Protein AF-A0A4S2F3M9-F1 (afdb_monomer)

Structure (mmCIF, N/CA/C/O backbone):
data_AF-A0A4S2F3M9-F1
#
_entry.id   AF-A0A4S2F3M9-F1
#
loop_
_atom_site.group_PDB
_atom_site.id
_atom_site.type_symbol
_atom_site.label_atom_id
_atom_site.label_alt_id
_atom_site.label_comp_id
_atom_site.label_asym_id
_atom_site.label_entity_id
_atom_site.label_seq_id
_atom_site.pdbx_PDB_ins_code
_atom_site.Cartn_x
_atom_site.Cartn_y
_atom_site.Cartn_z
_atom_site.occupancy
_atom_site.B_iso_or_equiv
_atom_site.auth_seq_id
_atom_site.auth_comp_id
_atom_site.auth_asym_id
_atom_site.auth_atom_id
_atom_site.pdbx_PDB_model_num
ATOM 1 N N . MET A 1 1 ? -16.918 -4.737 13.597 1.00 56.16 1 MET A N 1
ATOM 2 C CA . MET A 1 1 ? -15.469 -5.096 13.632 1.00 56.16 1 MET A CA 1
ATOM 3 C C . MET A 1 1 ? -14.669 -3.804 13.561 1.00 56.16 1 MET A C 1
ATOM 5 O O . MET A 1 1 ? -15.107 -2.902 12.857 1.00 56.16 1 MET A O 1
ATOM 9 N N . HIS A 1 2 ? -13.567 -3.660 14.304 1.00 65.25 2 HIS A N 1
ATOM 10 C CA . HIS A 1 2 ? -12.770 -2.429 14.277 1.00 65.25 2 HIS A CA 1
ATOM 11 C C . HIS A 1 2 ? -11.330 -2.742 13.877 1.00 65.25 2 HIS A C 1
ATOM 13 O O . HIS A 1 2 ? -10.516 -3.109 14.716 1.00 65.25 2 HIS A O 1
ATOM 19 N N . THR A 1 3 ? -11.025 -2.623 12.585 1.00 78.94 3 THR A N 1
ATOM 20 C CA . THR A 1 3 ? -9.651 -2.773 12.090 1.00 78.94 3 THR A CA 1
ATOM 21 C C . THR A 1 3 ? -8.896 -1.463 12.291 1.00 78.94 3 THR A C 1
ATOM 23 O O . THR A 1 3 ? -9.365 -0.397 11.879 1.00 78.94 3 THR A O 1
ATOM 26 N N . SER A 1 4 ? -7.723 -1.528 12.915 1.00 87.31 4 SER A N 1
ATOM 27 C CA . SER A 1 4 ? -6.857 -0.361 13.112 1.00 87.31 4 SER A CA 1
ATOM 28 C C . SER A 1 4 ? -6.122 0.037 11.827 1.00 87.31 4 SER A C 1
ATOM 30 O O . SER A 1 4 ? -5.842 -0.808 10.976 1.00 87.31 4 SER A O 1
ATOM 32 N N . ALA A 1 5 ? -5.732 1.312 11.710 1.00 89.62 5 ALA A N 1
ATOM 33 C CA . ALA A 1 5 ? -4.908 1.786 10.592 1.00 89.62 5 ALA A CA 1
ATOM 34 C C . ALA A 1 5 ? -3.619 0.958 10.439 1.00 89.62 5 ALA A C 1
ATOM 36 O O . ALA A 1 5 ? -3.230 0.616 9.330 1.00 89.62 5 ALA A O 1
ATOM 37 N N . HIS A 1 6 ? -2.994 0.572 11.555 1.00 88.94 6 HIS A N 1
ATOM 38 C CA . HIS A 1 6 ? -1.794 -0.260 11.547 1.00 88.94 6 HIS A CA 1
ATOM 39 C C . HIS A 1 6 ? -2.036 -1.644 10.932 1.00 88.94 6 HIS A C 1
ATOM 41 O O . HIS A 1 6 ? -1.250 -2.075 10.096 1.00 88.94 6 HIS A O 1
ATOM 47 N N . GLN A 1 7 ? -3.122 -2.332 11.297 1.00 89.31 7 GLN A N 1
ATOM 48 C CA . GLN A 1 7 ? -3.443 -3.641 10.713 1.00 89.31 7 GLN A CA 1
ATOM 49 C C . GLN A 1 7 ? -3.675 -3.539 9.202 1.00 89.31 7 GLN A C 1
ATOM 51 O O . GLN A 1 7 ? -3.123 -4.329 8.442 1.00 89.31 7 GLN A O 1
ATOM 56 N N . VAL A 1 8 ? -4.428 -2.527 8.757 1.00 92.88 8 VAL A N 1
ATOM 57 C CA . VAL A 1 8 ? -4.671 -2.292 7.324 1.00 92.88 8 VAL A CA 1
ATOM 58 C C . VAL A 1 8 ? -3.369 -1.972 6.587 1.00 92.88 8 VAL A C 1
ATOM 60 O O . VAL A 1 8 ? -3.137 -2.486 5.495 1.00 92.88 8 VAL A O 1
ATOM 63 N N . PHE A 1 9 ? -2.502 -1.157 7.187 1.00 93.62 9 PHE A N 1
ATOM 64 C CA . PHE A 1 9 ? -1.214 -0.791 6.608 1.00 93.62 9 PHE A CA 1
ATOM 65 C C . PHE A 1 9 ? -0.283 -1.998 6.451 1.00 93.62 9 PHE A C 1
ATOM 67 O O . PHE A 1 9 ? 0.312 -2.184 5.392 1.00 93.62 9 PHE A O 1
ATOM 74 N N . VAL A 1 10 ? -0.189 -2.849 7.478 1.00 92.56 10 VAL A N 1
ATOM 75 C CA . VAL A 1 10 ? 0.620 -4.075 7.430 1.00 92.56 10 VAL A CA 1
ATOM 76 C C . VAL A 1 10 ? 0.080 -5.047 6.381 1.00 92.56 10 VAL A C 1
ATOM 78 O O . VAL A 1 10 ? 0.864 -5.553 5.583 1.00 92.56 10 VAL A O 1
ATOM 81 N N . ALA A 1 11 ? -1.238 -5.266 6.326 1.00 94.38 11 ALA A N 1
ATOM 82 C CA . ALA A 1 11 ? -1.851 -6.135 5.320 1.00 94.38 11 ALA A CA 1
ATOM 83 C C . ALA A 1 11 ? -1.599 -5.628 3.887 1.00 94.38 11 ALA A C 1
ATOM 85 O O . ALA A 1 11 ? -1.260 -6.407 2.998 1.00 94.38 11 ALA A O 1
ATOM 86 N N . MET A 1 12 ? -1.696 -4.311 3.669 1.00 96.44 12 MET A N 1
ATOM 87 C CA . MET A 1 12 ? -1.342 -3.677 2.395 1.00 96.44 12 MET A CA 1
ATOM 88 C C . MET A 1 12 ? 0.131 -3.904 2.035 1.00 96.44 12 MET A C 1
ATOM 90 O O . MET A 1 12 ? 0.428 -4.292 0.906 1.00 96.44 12 MET A O 1
ATOM 94 N N . TYR A 1 13 ? 1.046 -3.677 2.982 1.00 95.75 13 TYR A N 1
ATOM 95 C CA . TYR A 1 13 ? 2.475 -3.899 2.769 1.00 95.75 13 TYR A CA 1
ATOM 96 C C . TYR A 1 13 ? 2.762 -5.352 2.375 1.00 95.75 13 TYR A C 1
ATOM 98 O O . TYR A 1 13 ? 3.444 -5.588 1.385 1.00 95.75 13 TYR A O 1
ATOM 106 N N . GLN A 1 14 ? 2.211 -6.321 3.110 1.00 94.56 14 GLN A N 1
ATOM 107 C CA . GLN A 1 14 ? 2.430 -7.747 2.852 1.00 94.56 14 GLN A CA 1
ATOM 108 C C . GLN A 1 14 ? 1.910 -8.176 1.477 1.00 94.56 14 GLN A C 1
ATOM 110 O O . GLN A 1 14 ? 2.568 -8.951 0.787 1.00 94.56 14 GLN A O 1
ATOM 115 N N . ALA A 1 15 ? 0.756 -7.653 1.055 1.00 96.19 15 ALA A N 1
ATOM 116 C CA . ALA A 1 15 ? 0.222 -7.915 -0.276 1.00 96.19 15 ALA A CA 1
ATOM 117 C C . ALA A 1 15 ? 1.143 -7.387 -1.387 1.00 96.19 15 ALA A C 1
ATOM 119 O O . ALA A 1 15 ? 1.377 -8.079 -2.376 1.00 96.19 15 ALA A O 1
ATOM 120 N N . LEU A 1 16 ? 1.691 -6.181 -1.220 1.00 96.75 16 LEU A N 1
ATOM 121 C CA . LEU A 1 16 ? 2.627 -5.593 -2.179 1.00 96.75 16 LEU A CA 1
ATOM 122 C C . LEU A 1 16 ? 3.987 -6.298 -2.181 1.00 96.75 16 LEU A C 1
ATOM 124 O O . LEU A 1 16 ? 4.549 -6.521 -3.248 1.00 96.75 16 LEU A O 1
ATOM 128 N N . ASP A 1 17 ? 4.491 -6.703 -1.018 1.00 95.25 17 ASP A N 1
ATOM 129 C CA . ASP A 1 17 ? 5.723 -7.489 -0.896 1.00 95.25 17 ASP A CA 1
ATOM 130 C C . ASP A 1 17 ? 5.588 -8.842 -1.622 1.00 95.25 17 ASP A C 1
ATOM 132 O O . ASP A 1 17 ? 6.435 -9.212 -2.436 1.00 95.25 17 ASP A O 1
ATOM 136 N N . ALA A 1 18 ? 4.448 -9.522 -1.452 1.00 94.94 18 ALA A N 1
ATOM 137 C CA . ALA A 1 18 ? 4.129 -10.741 -2.194 1.00 94.94 18 ALA A CA 1
ATOM 138 C C . ALA A 1 18 ? 3.980 -10.497 -3.709 1.00 94.94 18 ALA A C 1
ATOM 140 O O . ALA A 1 18 ? 4.426 -11.315 -4.516 1.00 94.94 18 ALA A O 1
ATOM 141 N N . ALA A 1 19 ? 3.388 -9.369 -4.118 1.00 95.56 19 ALA A N 1
ATOM 142 C CA . ALA A 1 19 ? 3.280 -9.001 -5.531 1.00 95.56 19 ALA A CA 1
ATOM 143 C C . ALA A 1 19 ? 4.666 -8.768 -6.152 1.00 95.56 19 ALA A C 1
ATOM 145 O O . ALA A 1 19 ? 4.956 -9.260 -7.246 1.00 95.56 19 ALA A O 1
ATOM 146 N N . TYR A 1 20 ? 5.556 -8.084 -5.426 1.00 94.00 20 TYR A N 1
ATOM 147 C CA . TYR A 1 20 ? 6.936 -7.861 -5.845 1.00 94.00 20 TYR A CA 1
ATOM 148 C C . TYR A 1 20 ? 7.693 -9.170 -6.066 1.00 94.00 20 TYR A C 1
ATOM 150 O O . TYR A 1 20 ? 8.508 -9.261 -6.990 1.00 94.00 20 TYR A O 1
ATOM 158 N N . ASP A 1 21 ? 7.417 -10.207 -5.275 1.00 91.94 21 ASP A N 1
ATOM 159 C CA . ASP A 1 21 ? 8.052 -11.505 -5.465 1.00 91.94 21 ASP A CA 1
ATOM 160 C C . ASP A 1 21 ? 7.788 -12.123 -6.839 1.00 91.94 21 ASP A C 1
ATOM 162 O O . ASP A 1 21 ? 8.694 -12.744 -7.406 1.00 91.94 21 ASP A O 1
ATOM 166 N N . ALA A 1 22 ? 6.611 -11.868 -7.411 1.00 90.38 22 ALA A N 1
ATOM 167 C CA . ALA A 1 22 ? 6.239 -12.320 -8.743 1.00 90.38 22 ALA A CA 1
ATOM 168 C C . ALA A 1 22 ? 6.637 -11.331 -9.851 1.00 90.38 22 ALA A C 1
ATOM 170 O O . ALA A 1 22 ? 7.200 -11.744 -10.866 1.00 90.38 22 ALA A O 1
ATOM 171 N N . SER A 1 23 ? 6.345 -10.036 -9.687 1.00 92.50 23 SER A N 1
ATOM 172 C CA . SER A 1 23 ? 6.491 -9.052 -10.769 1.00 92.50 23 SER A CA 1
ATOM 173 C C . SER A 1 23 ? 7.867 -8.406 -10.843 1.00 92.50 23 SER A C 1
ATOM 175 O O . SER A 1 23 ? 8.271 -7.941 -11.909 1.00 92.50 23 SER A O 1
ATOM 177 N N . LYS A 1 24 ? 8.588 -8.346 -9.716 1.00 93.56 24 LYS A N 1
ATOM 178 C CA . LYS A 1 24 ? 9.823 -7.563 -9.554 1.00 93.56 24 LYS A CA 1
ATOM 179 C C . LYS A 1 24 ? 9.656 -6.096 -9.980 1.00 93.56 24 LYS A C 1
ATOM 181 O O . LYS A 1 24 ? 10.603 -5.459 -10.442 1.00 93.56 24 LYS A O 1
ATOM 186 N N . SER A 1 25 ? 8.447 -5.557 -9.810 1.00 95.62 25 SER A N 1
ATOM 187 C CA . SER A 1 25 ? 8.112 -4.169 -10.125 1.00 95.62 25 SER A CA 1
ATOM 188 C C . SER A 1 25 ? 8.968 -3.191 -9.318 1.00 95.62 25 SER A C 1
ATOM 190 O O . SER A 1 25 ? 9.003 -3.240 -8.086 1.00 95.62 25 SER A O 1
ATOM 192 N N . LYS A 1 26 ? 9.645 -2.267 -10.011 1.00 95.75 26 LYS A N 1
ATOM 193 C CA . LYS A 1 26 ? 10.505 -1.258 -9.374 1.00 95.75 26 LYS A CA 1
ATOM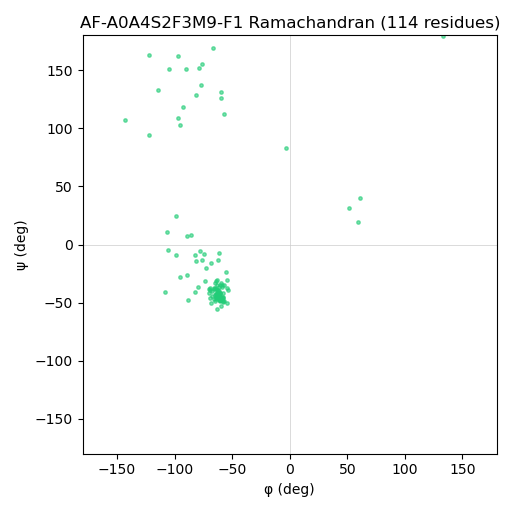 194 C C . LYS A 1 26 ? 9.708 -0.284 -8.518 1.00 95.75 26 LYS A C 1
ATOM 196 O O . LYS A 1 26 ? 10.150 0.062 -7.429 1.00 95.75 26 LYS A O 1
ATOM 201 N N . LYS A 1 27 ? 8.515 0.110 -8.974 1.00 96.88 27 LYS A N 1
ATOM 202 C CA . LYS A 1 27 ? 7.627 0.976 -8.194 1.00 96.88 27 LYS A CA 1
ATOM 203 C C . LYS A 1 27 ? 7.179 0.313 -6.895 1.00 96.88 27 LYS A C 1
ATOM 205 O O . LYS A 1 27 ? 7.188 0.963 -5.855 1.00 96.88 27 LYS A O 1
ATOM 210 N N . VAL A 1 28 ? 6.833 -0.976 -6.945 1.00 96.44 28 VAL A N 1
ATOM 211 C CA . VAL A 1 28 ? 6.483 -1.731 -5.733 1.00 96.44 28 VAL A CA 1
ATOM 212 C C . VAL A 1 28 ? 7.683 -1.800 -4.795 1.00 96.44 28 VAL A C 1
ATOM 214 O O . VAL A 1 28 ? 7.537 -1.502 -3.616 1.00 96.44 28 VAL A O 1
ATOM 217 N N . PHE A 1 29 ? 8.877 -2.099 -5.316 1.00 95.56 29 PHE A N 1
ATOM 218 C CA . PHE A 1 29 ? 10.102 -2.104 -4.517 1.00 95.56 29 PHE A CA 1
ATOM 219 C C . PHE A 1 29 ? 10.365 -0.758 -3.830 1.00 95.56 29 PHE A C 1
ATOM 221 O O . PHE A 1 29 ? 10.608 -0.733 -2.626 1.00 95.56 29 PHE A O 1
ATOM 228 N 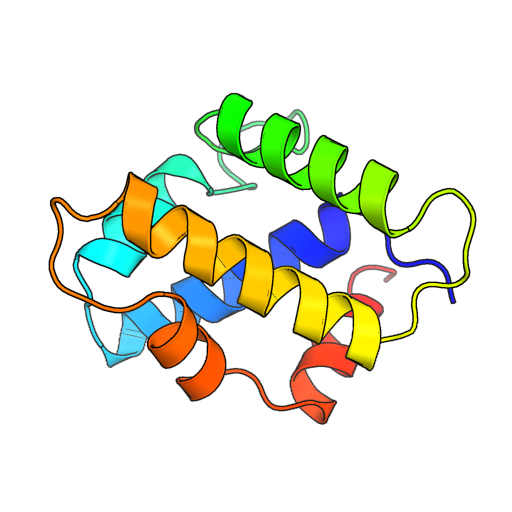N . ALA A 1 30 ? 10.287 0.351 -4.573 1.00 94.94 30 ALA A N 1
ATOM 229 C CA . ALA A 1 30 ? 10.506 1.694 -4.040 1.00 94.94 30 ALA A CA 1
ATOM 230 C C . ALA A 1 30 ? 9.499 2.033 -2.932 1.00 94.94 30 ALA A C 1
ATOM 232 O O . ALA A 1 30 ? 9.898 2.426 -1.840 1.00 94.94 30 ALA A O 1
ATOM 233 N N . PHE A 1 31 ? 8.208 1.797 -3.177 1.00 95.75 31 PHE A N 1
ATOM 234 C CA . PHE A 1 31 ? 7.176 2.023 -2.170 1.00 95.75 31 PHE A CA 1
ATOM 235 C C . PHE A 1 31 ? 7.379 1.142 -0.930 1.00 95.75 31 PHE A C 1
ATOM 237 O O . PHE A 1 31 ? 7.350 1.641 0.192 1.00 95.75 31 PHE A O 1
ATOM 244 N N . CYS A 1 32 ? 7.617 -0.163 -1.100 1.00 94.38 32 CYS A N 1
ATOM 245 C CA . CYS A 1 32 ? 7.824 -1.087 0.017 1.00 94.38 32 CYS A CA 1
ATOM 246 C C . CYS A 1 32 ? 9.078 -0.745 0.831 1.00 94.38 32 CYS A C 1
ATOM 248 O O . CYS A 1 32 ? 9.054 -0.893 2.052 1.00 94.38 32 CYS A O 1
ATOM 250 N N . ALA A 1 33 ? 10.148 -0.256 0.199 1.00 92.38 33 ALA A N 1
ATOM 251 C CA . ALA A 1 33 ? 11.346 0.182 0.908 1.00 92.38 33 ALA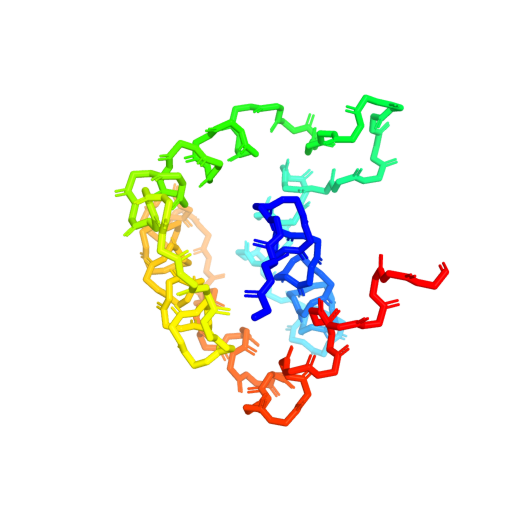 A CA 1
ATOM 252 C C . ALA A 1 33 ? 11.033 1.292 1.928 1.00 92.38 33 ALA A C 1
ATOM 254 O O . ALA A 1 33 ? 11.500 1.208 3.064 1.00 92.38 33 ALA A O 1
ATOM 255 N N . ASP A 1 34 ? 10.187 2.259 1.562 1.00 93.00 34 ASP A N 1
ATOM 256 C CA . ASP A 1 34 ? 9.758 3.346 2.452 1.00 93.00 34 ASP A CA 1
ATOM 257 C C . ASP A 1 34 ? 8.648 2.902 3.423 1.00 93.00 34 ASP A C 1
ATOM 259 O O . ASP A 1 34 ? 8.616 3.299 4.591 1.00 93.00 34 ASP A O 1
ATOM 263 N N . ALA A 1 35 ? 7.736 2.042 2.962 1.00 93.06 35 ALA A N 1
ATOM 264 C CA . ALA A 1 35 ? 6.553 1.613 3.701 1.00 93.06 35 ALA A CA 1
ATOM 265 C C . ALA A 1 35 ? 6.811 0.478 4.708 1.00 93.06 35 ALA A C 1
ATOM 267 O O . ALA A 1 35 ? 5.921 0.177 5.499 1.00 93.06 35 ALA A O 1
ATOM 268 N N . ASN A 1 36 ? 7.994 -0.147 4.722 1.00 91.25 36 ASN A N 1
ATOM 269 C CA . ASN A 1 36 ? 8.254 -1.358 5.508 1.00 91.25 36 ASN A CA 1
ATOM 270 C C . ASN A 1 36 ? 7.983 -1.176 7.021 1.00 91.25 36 ASN A C 1
ATOM 272 O O . ASN A 1 36 ? 8.746 -0.477 7.694 1.00 91.25 36 ASN A O 1
ATOM 276 N N . PRO A 1 37 ? 6.951 -1.834 7.591 1.00 87.75 37 PRO A N 1
ATOM 277 C CA . PRO A 1 37 ? 6.546 -1.648 8.986 1.00 87.75 37 PRO A CA 1
ATOM 278 C C . PRO A 1 37 ? 7.443 -2.382 10.000 1.00 87.75 37 PRO A C 1
ATOM 280 O O . PRO A 1 37 ? 7.253 -2.239 11.208 1.00 87.75 37 PRO A O 1
ATOM 283 N N . TYR A 1 38 ? 8.403 -3.192 9.540 1.00 84.81 38 TYR A N 1
ATOM 284 C CA . TYR A 1 38 ? 9.217 -4.071 10.389 1.00 84.81 38 TYR A CA 1
ATOM 285 C C . TYR A 1 38 ? 10.599 -3.507 10.729 1.00 84.81 38 TYR A C 1
ATOM 287 O O . TYR A 1 38 ? 11.302 -4.065 11.572 1.00 84.81 38 TYR A O 1
ATOM 295 N N . ILE A 1 39 ? 11.006 -2.405 10.094 1.00 76.94 39 ILE A N 1
ATOM 296 C CA . ILE A 1 39 ? 12.344 -1.827 10.282 1.00 76.94 39 ILE A CA 1
ATOM 297 C C . ILE A 1 39 ? 12.473 -1.120 11.640 1.00 76.94 39 ILE A C 1
ATOM 299 O O . ILE A 1 39 ? 13.542 -1.147 12.254 1.00 76.94 39 ILE A O 1
ATOM 303 N N . TRP A 1 40 ? 11.390 -0.539 12.163 1.00 63.28 40 TRP A N 1
ATOM 304 C CA . TRP A 1 40 ? 11.421 0.236 13.404 1.00 63.28 40 TRP A CA 1
ATOM 305 C C . TRP A 1 40 ? 10.608 -0.415 14.524 1.00 63.28 40 TRP A C 1
ATOM 307 O O . TRP A 1 40 ? 9.435 -0.748 14.375 1.00 63.28 40 TRP A O 1
ATOM 317 N N . LYS A 1 41 ? 11.204 -0.500 15.723 1.00 59.62 41 LYS A N 1
ATOM 318 C CA . LYS A 1 41 ? 10.574 -1.063 16.938 1.00 59.62 41 LYS A CA 1
ATOM 319 C C . LYS A 1 41 ? 9.314 -0.312 17.416 1.00 59.62 41 LYS A C 1
ATOM 321 O O . LYS A 1 41 ? 8.656 -0.768 18.345 1.00 59.62 41 LYS A O 1
ATOM 326 N N . GLY A 1 42 ? 8.988 0.830 16.808 1.00 56.53 42 GLY A N 1
ATOM 327 C CA . GLY A 1 42 ? 7.867 1.702 17.167 1.00 56.53 42 GLY A CA 1
ATOM 328 C C . GLY A 1 42 ? 6.535 1.398 16.476 1.00 56.53 42 GLY A C 1
ATOM 329 O O . GLY A 1 42 ? 5.613 2.186 16.656 1.00 56.53 42 GLY A O 1
ATOM 330 N N . LYS A 1 43 ? 6.415 0.295 15.714 1.00 58.03 43 LYS A N 1
ATOM 331 C CA . LYS A 1 43 ? 5.231 -0.018 14.879 1.00 58.03 43 LYS A CA 1
ATOM 332 C C . LYS A 1 43 ? 4.973 1.043 13.796 1.00 58.03 43 LYS A C 1
ATOM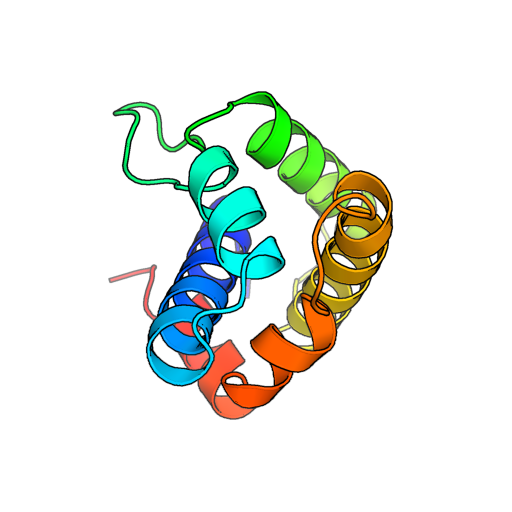 334 O O . LYS A 1 43 ? 3.838 1.452 13.565 1.00 58.03 43 LYS A O 1
ATOM 339 N N . THR A 1 44 ? 6.044 1.534 13.179 1.00 63.31 44 THR A N 1
ATOM 340 C CA . THR A 1 44 ? 6.000 2.529 12.098 1.00 63.31 44 THR A CA 1
ATOM 341 C C . THR A 1 44 ? 6.682 1.975 10.853 1.00 63.31 44 THR A C 1
ATOM 343 O O . THR A 1 44 ? 7.457 1.025 10.944 1.00 63.31 44 THR A O 1
ATOM 346 N N . SER A 1 45 ? 6.435 2.593 9.700 1.00 78.38 45 SER A N 1
ATOM 347 C CA . SER A 1 45 ? 7.155 2.323 8.451 1.00 78.38 45 SER A CA 1
ATOM 348 C C . SER A 1 45 ? 8.631 2.744 8.509 1.00 78.38 45 SER A C 1
ATOM 350 O O . SER A 1 45 ? 9.052 3.431 9.446 1.00 78.38 45 SER A O 1
ATOM 352 N N . ALA A 1 46 ? 9.410 2.333 7.502 1.00 79.94 46 ALA A N 1
ATOM 353 C CA . ALA A 1 46 ? 10.822 2.676 7.337 1.00 79.94 46 ALA A CA 1
ATOM 354 C C . ALA A 1 46 ? 11.034 4.191 7.249 1.00 79.94 46 ALA A C 1
ATOM 356 O 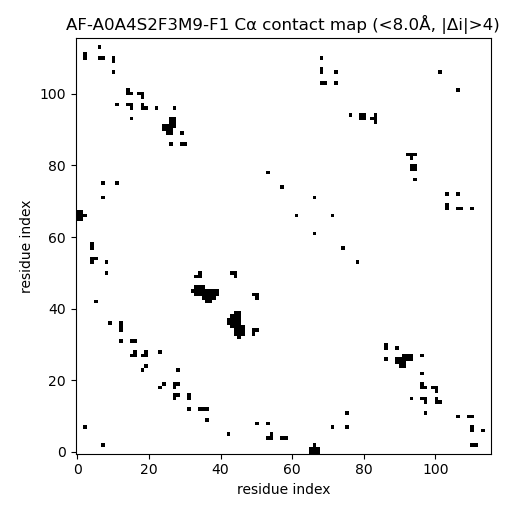O . ALA A 1 46 ? 11.892 4.724 7.957 1.00 79.94 46 ALA A O 1
ATOM 357 N N . ASP A 1 47 ? 10.198 4.865 6.455 1.00 84.06 47 ASP A N 1
ATOM 358 C CA . ASP A 1 47 ? 9.946 6.297 6.546 1.00 84.06 47 ASP A CA 1
ATOM 359 C C . ASP A 1 47 ? 8.667 6.534 7.367 1.00 84.06 47 ASP A C 1
ATOM 361 O O . ASP A 1 47 ? 7.565 6.281 6.867 1.00 84.06 47 ASP A O 1
ATOM 365 N N . PRO A 1 48 ? 8.757 7.054 8.607 1.00 84.06 48 PRO A N 1
ATOM 366 C CA . PRO A 1 48 ? 7.591 7.333 9.443 1.00 84.06 48 PRO A CA 1
ATOM 367 C C . PRO A 1 48 ? 6.542 8.249 8.793 1.00 84.06 48 PRO A C 1
ATOM 369 O O . PRO A 1 48 ? 5.376 8.214 9.195 1.00 84.06 48 PRO A O 1
ATOM 372 N N . ALA A 1 49 ? 6.913 9.083 7.813 1.00 88.44 49 ALA A N 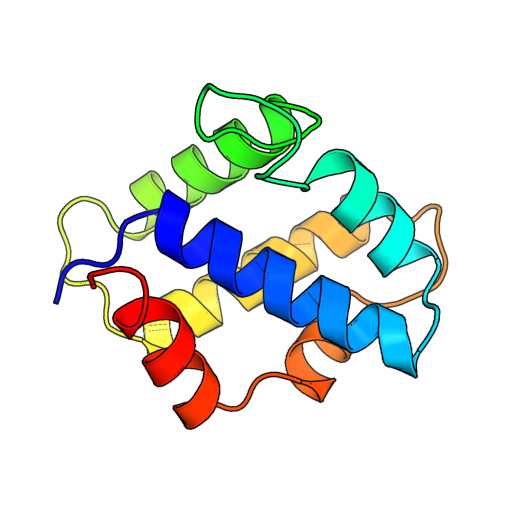1
ATOM 373 C CA . ALA A 1 49 ? 5.976 9.957 7.112 1.00 88.44 49 ALA A CA 1
ATOM 374 C C . ALA A 1 49 ? 4.929 9.173 6.303 1.00 88.44 49 ALA A C 1
ATOM 376 O O . ALA A 1 49 ? 3.770 9.601 6.251 1.00 88.44 49 ALA A O 1
ATOM 377 N N . VAL A 1 50 ? 5.297 8.011 5.752 1.00 90.69 50 VAL A N 1
ATOM 378 C CA . VAL A 1 50 ? 4.395 7.140 4.982 1.00 90.69 50 VAL A CA 1
ATOM 379 C C . VAL A 1 50 ? 3.266 6.629 5.876 1.00 90.69 50 VAL A C 1
ATOM 381 O O . VAL A 1 50 ? 2.091 6.896 5.609 1.00 90.69 50 VAL A O 1
ATOM 384 N N . PHE A 1 51 ? 3.604 5.993 7.003 1.00 91.25 51 PHE A N 1
ATOM 385 C CA . PHE A 1 51 ? 2.607 5.496 7.950 1.00 91.25 51 PHE A CA 1
ATOM 386 C C . PHE A 1 51 ? 1.792 6.621 8.601 1.00 91.25 51 PHE A C 1
ATOM 388 O O . PHE A 1 51 ? 0.584 6.475 8.796 1.00 91.25 51 PHE A O 1
ATOM 395 N N . ASN A 1 52 ? 2.411 7.767 8.905 1.00 91.19 52 ASN A N 1
ATOM 396 C CA . ASN A 1 52 ? 1.697 8.919 9.459 1.00 91.19 52 ASN A CA 1
ATOM 397 C C . ASN A 1 52 ? 0.662 9.481 8.478 1.00 91.19 52 ASN A C 1
ATOM 399 O O . ASN A 1 52 ? -0.453 9.814 8.881 1.00 91.19 52 ASN A O 1
ATOM 403 N N . THR A 1 53 ? 1.018 9.595 7.197 1.00 93.56 53 THR A N 1
ATOM 404 C CA . THR A 1 53 ? 0.102 10.054 6.145 1.00 93.56 53 THR A CA 1
ATOM 405 C C . THR A 1 53 ? -1.036 9.062 5.960 1.00 93.56 53 THR A C 1
ATOM 407 O O . THR A 1 53 ? -2.200 9.458 6.027 1.00 93.56 53 THR A O 1
ATOM 410 N N . PHE A 1 54 ? -0.713 7.773 5.834 1.00 94.44 54 PHE A N 1
ATOM 411 C CA . PHE A 1 54 ? -1.701 6.702 5.740 1.00 94.44 54 PHE A CA 1
ATOM 412 C C . PHE A 1 54 ? -2.684 6.731 6.916 1.00 94.44 54 PHE A C 1
ATOM 414 O O . PHE A 1 54 ? -3.897 6.760 6.715 1.00 94.44 54 PHE A O 1
ATOM 421 N N . SER A 1 55 ? -2.169 6.790 8.147 1.00 92.00 55 SER A N 1
ATOM 422 C CA . SER A 1 55 ? -2.986 6.772 9.365 1.00 92.00 55 SER A CA 1
ATOM 423 C C . SER A 1 55 ? -3.911 7.981 9.446 1.00 92.00 55 SER A C 1
ATOM 425 O O . SER A 1 55 ? -5.099 7.823 9.711 1.00 92.00 55 SER A O 1
ATOM 427 N N . LYS A 1 56 ? -3.418 9.185 9.124 1.00 92.62 56 LYS A N 1
ATOM 428 C CA . LYS A 1 56 ? -4.253 10.396 9.077 1.00 92.62 56 LYS A CA 1
ATOM 429 C C . LYS A 1 56 ? -5.368 10.289 8.040 1.00 92.62 56 LYS A C 1
ATOM 431 O O . LYS A 1 56 ? -6.502 10.683 8.319 1.00 92.62 56 LYS A O 1
ATOM 436 N N . GLN A 1 57 ? -5.067 9.774 6.847 1.00 94.12 57 GLN A N 1
ATOM 437 C CA . GLN A 1 57 ? -6.082 9.571 5.813 1.00 94.12 57 GLN A CA 1
ATOM 438 C C . GLN A 1 57 ? -7.114 8.520 6.244 1.00 94.12 57 GLN A C 1
ATOM 440 O O . GLN A 1 57 ? -8.317 8.752 6.103 1.00 94.12 57 GLN A O 1
ATOM 445 N N . TYR A 1 58 ? -6.658 7.413 6.835 1.00 92.31 58 TYR A N 1
ATOM 446 C CA . TYR A 1 58 ? -7.509 6.347 7.359 1.00 92.31 58 TYR A CA 1
ATOM 447 C C . TYR A 1 58 ? -8.458 6.868 8.443 1.00 92.31 58 TYR A C 1
ATOM 449 O O . TYR A 1 58 ? -9.676 6.727 8.339 1.00 92.31 58 TYR A O 1
ATOM 457 N N . GLU A 1 59 ? -7.922 7.545 9.458 1.00 90.81 59 GLU A N 1
ATOM 458 C CA . GLU A 1 59 ? -8.703 8.137 10.544 1.00 90.81 59 GLU A CA 1
ATOM 459 C C . GLU A 1 59 ? -9.698 9.175 10.023 1.00 90.81 59 GLU A C 1
ATOM 461 O O . GLU A 1 59 ? -10.854 9.190 10.445 1.00 90.81 59 GLU A O 1
ATOM 466 N N . SER A 1 60 ? -9.293 10.014 9.065 1.00 90.69 60 SER A N 1
ATOM 467 C CA . SER A 1 60 ? -10.182 10.993 8.433 1.00 90.69 60 SER A CA 1
ATOM 468 C C . SER A 1 60 ? -11.333 10.326 7.672 1.00 90.69 60 SER A C 1
ATOM 470 O O . SER A 1 60 ? -12.476 10.791 7.739 1.00 90.69 60 SER A O 1
ATOM 472 N N . ARG A 1 61 ? -11.053 9.212 6.983 1.00 88.94 61 ARG A N 1
ATOM 473 C CA . ARG A 1 61 ? -12.039 8.445 6.212 1.00 88.94 61 ARG A CA 1
ATOM 474 C C . ARG A 1 61 ? -13.034 7.723 7.115 1.00 88.94 61 ARG A C 1
ATOM 476 O O . ARG A 1 61 ? -14.233 7.722 6.819 1.00 88.94 61 ARG A O 1
ATOM 483 N N . PHE A 1 62 ? -12.542 7.132 8.201 1.00 87.94 62 PHE A N 1
ATOM 484 C CA . PHE A 1 62 ? -13.308 6.209 9.029 1.00 87.94 62 PHE A CA 1
ATOM 485 C C . PHE A 1 62 ? -13.769 6.769 10.370 1.00 87.94 62 PHE A C 1
ATOM 487 O O . PHE A 1 62 ? -14.534 6.069 11.010 1.00 87.94 62 PHE A O 1
ATOM 494 N N . LYS A 1 63 ? -13.394 7.994 10.780 1.00 73.44 63 LYS A N 1
ATOM 495 C CA . LYS A 1 63 ? -13.855 8.736 11.985 1.00 73.44 63 LYS A CA 1
ATOM 496 C C . LYS A 1 63 ? -14.954 8.032 12.810 1.00 73.44 63 LYS A C 1
ATOM 498 O O . LYS A 1 63 ? -16.135 8.345 12.655 1.00 73.44 63 LYS A O 1
ATOM 503 N N . ASN A 1 64 ? -14.566 7.112 13.698 1.00 61.28 64 ASN A N 1
ATOM 504 C CA . ASN A 1 64 ? -15.448 6.379 14.627 1.00 61.28 64 ASN A CA 1
ATOM 505 C C . ASN A 1 64 ? -16.580 5.536 13.992 1.00 61.28 64 ASN A C 1
ATOM 507 O O . ASN A 1 64 ? -17.556 5.209 14.665 1.00 61.28 64 ASN A O 1
ATOM 511 N N . LYS A 1 65 ? -16.480 5.188 12.710 1.00 65.12 65 LYS A N 1
ATOM 512 C CA . LYS A 1 65 ? -17.384 4.272 12.008 1.00 65.12 65 LYS A CA 1
ATOM 513 C C . LYS A 1 65 ? -16.857 2.845 12.122 1.00 65.12 65 LYS A C 1
ATOM 515 O O . LYS A 1 65 ? -15.648 2.630 12.212 1.00 65.12 65 LYS A O 1
ATOM 520 N N . GLU A 1 66 ? -17.763 1.871 12.089 1.00 60.19 66 GLU A N 1
ATOM 521 C CA . GLU A 1 66 ? -17.349 0.492 11.847 1.00 60.19 66 GLU A CA 1
ATOM 522 C C . GLU A 1 66 ? -16.657 0.404 10.486 1.00 60.19 66 GLU A C 1
ATOM 524 O O . GLU A 1 66 ? -17.143 0.933 9.482 1.00 60.19 66 GLU A O 1
ATOM 529 N N . THR A 1 67 ? -15.497 -0.238 10.476 1.00 70.31 67 THR A N 1
ATOM 530 C CA . THR A 1 67 ? -14.724 -0.518 9.276 1.00 70.31 67 THR A CA 1
ATOM 531 C C . THR A 1 67 ? -15.083 -1.917 8.810 1.00 70.31 67 THR A C 1
ATOM 533 O O . THR A 1 67 ? -14.660 -2.908 9.402 1.00 70.31 67 THR A O 1
ATOM 536 N N . ASP A 1 68 ? -15.910 -2.008 7.767 1.00 83.50 68 ASP A N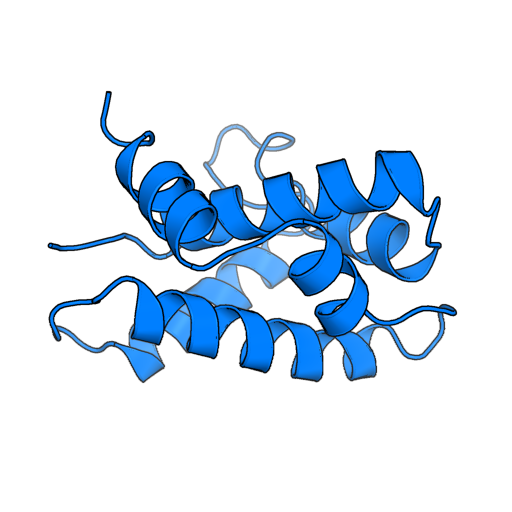 1
ATOM 537 C CA . ASP A 1 68 ? -16.087 -3.277 7.068 1.00 83.50 68 ASP A CA 1
ATOM 538 C C . ASP A 1 68 ? -14.905 -3.538 6.109 1.00 83.50 68 ASP A C 1
ATOM 540 O O . ASP A 1 68 ? -14.279 -2.588 5.619 1.00 83.50 68 ASP A O 1
ATOM 544 N N . PRO A 1 69 ? -14.587 -4.815 5.830 1.00 89.00 69 PRO A N 1
ATOM 545 C CA . PRO A 1 69 ? -13.468 -5.188 4.966 1.00 89.00 69 PRO A CA 1
ATOM 546 C C . PRO A 1 69 ? -13.527 -4.601 3.551 1.00 89.00 69 PRO A C 1
ATOM 548 O O . PRO A 1 69 ? -12.493 -4.267 2.977 1.00 89.00 69 PRO A O 1
ATOM 551 N N . SER A 1 70 ? -14.717 -4.448 2.966 1.00 90.00 70 SER A N 1
ATOM 552 C CA . SER A 1 70 ? -14.858 -3.902 1.612 1.00 90.00 70 SER A CA 1
ATOM 553 C C . SER A 1 70 ? -14.495 -2.420 1.572 1.00 90.00 70 SER A C 1
ATOM 555 O O . SER A 1 70 ? -13.828 -1.958 0.646 1.00 90.00 70 SER A O 1
ATOM 557 N N . ASN A 1 71 ? -14.879 -1.675 2.605 1.00 90.56 71 ASN A N 1
ATOM 558 C CA . ASN A 1 71 ? -14.535 -0.271 2.754 1.00 90.56 71 ASN A CA 1
ATOM 559 C C . ASN A 1 71 ? -13.034 -0.054 2.998 1.00 90.56 71 ASN A C 1
ATOM 561 O O . ASN A 1 71 ? -12.463 0.881 2.431 1.00 90.56 71 ASN A O 1
ATOM 565 N N . THR A 1 72 ? -12.374 -0.902 3.796 1.00 92.50 72 THR A N 1
ATOM 566 C CA . THR A 1 72 ? -10.915 -0.808 3.993 1.00 92.50 72 THR A CA 1
ATOM 567 C C . THR A 1 72 ? -10.146 -1.193 2.730 1.00 92.50 72 THR A C 1
ATOM 569 O O . THR A 1 72 ? -9.181 -0.512 2.391 1.00 92.50 72 THR A O 1
ATOM 572 N N . LEU A 1 73 ? -10.615 -2.193 1.976 1.00 94.50 73 LEU A N 1
ATOM 573 C CA . LEU A 1 73 ? -10.042 -2.560 0.678 1.00 94.50 73 LEU A CA 1
ATOM 574 C C . LEU A 1 73 ? -10.132 -1.402 -0.323 1.00 94.50 73 LEU A C 1
ATOM 576 O O . LEU A 1 73 ? -9.148 -1.043 -0.969 1.00 94.50 73 LEU A O 1
ATOM 580 N N . ALA A 1 74 ? -11.311 -0.780 -0.425 1.00 94.56 74 ALA A N 1
ATOM 581 C CA . ALA A 1 74 ? -11.521 0.376 -1.289 1.00 94.56 74 ALA A CA 1
ATOM 582 C C . ALA A 1 74 ? -10.633 1.561 -0.883 1.00 94.56 74 ALA A C 1
ATOM 584 O O . ALA A 1 74 ? -10.076 2.235 -1.746 1.00 94.56 74 ALA A O 1
ATOM 585 N N . PHE A 1 75 ? -10.468 1.798 0.421 1.00 95.25 75 PHE A N 1
ATOM 586 C CA . PHE A 1 75 ? -9.556 2.821 0.925 1.00 95.25 75 PHE A CA 1
ATOM 587 C C . PHE A 1 75 ? -8.105 2.556 0.507 1.00 95.25 75 PHE A C 1
ATOM 589 O O . PHE A 1 75 ? -7.459 3.468 -0.001 1.00 95.25 75 PHE A O 1
ATOM 596 N N . VAL A 1 76 ? -7.610 1.325 0.669 1.00 96.62 76 VAL A N 1
ATOM 597 C CA . VAL A 1 76 ? -6.236 0.965 0.286 1.00 96.62 76 VAL A CA 1
ATOM 598 C C . VAL A 1 76 ? -6.007 1.171 -1.204 1.00 96.62 76 VAL A C 1
ATOM 600 O O . VAL A 1 76 ? -5.015 1.787 -1.579 1.00 96.62 76 VAL A O 1
ATOM 603 N N . ARG A 1 77 ? -6.947 0.753 -2.059 1.00 97.19 77 ARG A N 1
ATOM 604 C CA . ARG A 1 77 ? -6.856 1.006 -3.506 1.00 97.19 77 ARG A CA 1
ATOM 605 C C . ARG A 1 77 ? -6.757 2.496 -3.827 1.00 97.19 77 ARG A C 1
ATOM 607 O O . ARG A 1 77 ? -5.908 2.885 -4.623 1.00 97.19 77 ARG A O 1
ATOM 614 N N . SER A 1 78 ? -7.583 3.330 -3.194 1.00 97.12 78 SER A N 1
ATOM 615 C CA . SER A 1 78 ? -7.508 4.785 -3.375 1.00 97.12 78 SER A CA 1
ATOM 616 C C . SER A 1 78 ? -6.172 5.355 -2.901 1.00 97.12 78 SER A C 1
ATOM 618 O O . SER A 1 78 ? -5.565 6.144 -3.618 1.00 97.12 78 SER A O 1
ATOM 620 N N . TYR A 1 79 ? -5.684 4.921 -1.738 1.00 97.19 79 TYR A N 1
ATOM 621 C CA . TYR A 1 79 ? -4.385 5.342 -1.220 1.00 97.19 79 TYR A CA 1
ATOM 622 C C . TYR A 1 79 ? -3.247 4.958 -2.177 1.00 97.19 79 TYR A C 1
ATOM 624 O O . TYR A 1 79 ? -2.433 5.804 -2.535 1.00 97.19 79 TYR A O 1
ATOM 632 N N . LEU A 1 80 ? -3.215 3.716 -2.669 1.00 97.81 80 LEU A N 1
ATOM 633 C CA . LEU A 1 80 ? -2.201 3.259 -3.626 1.00 97.81 80 LEU A CA 1
ATOM 634 C C . LEU A 1 80 ? -2.282 3.991 -4.971 1.00 97.81 80 LEU A C 1
ATOM 636 O O . LEU A 1 80 ? -1.252 4.217 -5.604 1.00 97.81 80 LEU A O 1
ATOM 640 N N . ALA A 1 81 ? -3.474 4.415 -5.397 1.00 97.62 81 ALA A N 1
ATOM 641 C CA . ALA A 1 81 ? -3.631 5.261 -6.577 1.00 97.62 81 ALA A CA 1
ATOM 642 C C . ALA A 1 81 ? -3.008 6.658 -6.384 1.00 97.62 81 ALA A C 1
ATOM 644 O O . ALA A 1 81 ? -2.399 7.188 -7.314 1.00 97.62 81 ALA A O 1
ATOM 645 N N . GLU A 1 82 ? -3.102 7.239 -5.184 1.00 96.75 82 GLU A N 1
ATOM 646 C CA . GLU A 1 82 ? -2.379 8.473 -4.843 1.00 96.75 82 GLU A CA 1
ATOM 647 C C . GLU A 1 82 ? -0.862 8.227 -4.844 1.00 96.75 82 GLU A C 1
ATOM 649 O O . GLU A 1 82 ? -0.115 8.958 -5.495 1.00 96.75 82 GLU A O 1
ATOM 654 N N . GLN A 1 83 ? -0.405 7.138 -4.214 1.00 96.50 83 GLN A N 1
ATOM 655 C CA . GLN A 1 83 ? 1.018 6.781 -4.178 1.00 96.50 83 GLN A CA 1
ATOM 656 C C . GLN A 1 83 ? 1.588 6.486 -5.572 1.00 96.50 83 GLN A C 1
ATOM 658 O O . GLN A 1 83 ? 2.735 6.810 -5.850 1.00 96.50 83 GLN A O 1
ATOM 663 N N . ASN A 1 84 ? 0.794 5.968 -6.509 1.00 96.56 84 ASN A N 1
ATOM 664 C CA . ASN A 1 84 ? 1.222 5.822 -7.902 1.00 96.56 84 ASN A CA 1
ATOM 665 C C . ASN A 1 84 ? 1.714 7.140 -8.524 1.00 96.56 84 ASN A C 1
ATOM 667 O O . ASN A 1 84 ? 2.580 7.098 -9.402 1.00 96.56 84 ASN A O 1
ATOM 671 N N . SER A 1 85 ? 1.164 8.274 -8.077 1.00 95.12 85 SER A N 1
ATOM 672 C CA . SER A 1 85 ? 1.547 9.615 -8.527 1.00 95.12 85 SER A CA 1
ATOM 673 C C . SER A 1 85 ? 2.788 10.129 -7.791 1.00 95.12 85 SER A C 1
ATOM 675 O O . SER A 1 85 ? 3.683 10.676 -8.430 1.00 95.12 85 SER A O 1
ATOM 677 N N . GLU A 1 86 ? 2.892 9.891 -6.480 1.00 93.75 86 GLU A N 1
ATOM 678 C CA . GLU A 1 86 ? 4.090 10.217 -5.681 1.00 93.75 86 GLU A CA 1
ATOM 679 C C . GLU A 1 86 ? 5.332 9.447 -6.169 1.00 93.75 86 GLU A C 1
ATOM 681 O O . GLU A 1 86 ? 6.436 9.986 -6.256 1.00 93.75 86 GLU A O 1
ATOM 686 N N . TYR A 1 87 ? 5.135 8.195 -6.589 1.00 93.38 87 TYR A N 1
ATOM 687 C CA . TYR A 1 87 ? 6.168 7.323 -7.148 1.00 93.38 87 TYR A CA 1
ATOM 688 C C . TYR A 1 87 ? 6.151 7.295 -8.686 1.00 93.38 87 TYR A C 1
ATOM 690 O O . TYR A 1 87 ? 6.606 6.330 -9.299 1.00 93.38 87 TYR A O 1
ATOM 698 N N . ALA A 1 88 ? 5.637 8.340 -9.350 1.00 94.00 88 ALA A N 1
ATOM 699 C CA . ALA A 1 88 ? 5.535 8.390 -10.817 1.00 94.00 88 ALA A CA 1
ATOM 700 C C . ALA A 1 88 ? 6.890 8.331 -11.550 1.00 94.00 88 ALA A C 1
ATOM 702 O O . ALA A 1 88 ? 6.925 8.110 -12.760 1.00 94.00 88 ALA A O 1
ATOM 703 N N . TRP A 1 89 ? 7.996 8.523 -10.828 1.00 92.81 89 TRP A N 1
ATOM 704 C CA . TRP A 1 89 ? 9.361 8.402 -11.336 1.00 92.81 89 TRP A CA 1
ATOM 705 C C . TRP A 1 89 ? 9.827 6.946 -11.523 1.00 92.81 89 TRP A C 1
ATOM 707 O O . TRP A 1 89 ? 10.821 6.734 -12.213 1.00 92.81 89 TRP A O 1
ATOM 717 N N . GLU A 1 90 ? 9.107 5.954 -10.984 1.00 96.44 90 GLU A N 1
ATOM 718 C CA . GLU A 1 90 ? 9.332 4.528 -11.265 1.00 96.44 90 GLU A CA 1
ATOM 719 C C . GLU A 1 90 ? 8.267 3.939 -12.197 1.00 96.44 90 GLU A C 1
ATOM 721 O O . GLU A 1 90 ? 7.098 4.338 -12.202 1.00 96.44 90 GLU A O 1
ATOM 726 N N . GLU A 1 91 ? 8.655 2.919 -12.961 1.00 94.56 91 GLU A N 1
ATOM 727 C CA . GLU A 1 91 ? 7.728 2.139 -13.782 1.00 94.56 91 GLU A CA 1
ATOM 728 C C . GLU A 1 91 ? 6.934 1.140 -12.924 1.00 94.56 91 GLU A C 1
ATOM 730 O O . GLU A 1 91 ? 7.484 0.470 -12.045 1.00 94.56 91 GLU A O 1
ATOM 735 N N . GLY A 1 92 ? 5.631 1.026 -13.197 1.00 94.69 92 GLY A N 1
ATOM 736 C CA . GLY A 1 92 ? 4.723 0.090 -12.534 1.00 94.69 92 GLY A CA 1
ATOM 737 C C . GLY A 1 92 ? 3.416 0.742 -12.083 1.00 94.69 92 GLY A C 1
ATOM 738 O O . GLY A 1 92 ? 3.204 1.945 -12.260 1.00 94.69 92 GLY A O 1
ATOM 739 N N . ASP A 1 93 ? 2.546 -0.065 -11.479 1.00 97.38 93 ASP A N 1
ATOM 740 C CA . ASP A 1 93 ? 1.243 0.363 -10.968 1.00 97.38 93 ASP A CA 1
ATOM 741 C C . ASP A 1 93 ? 0.924 -0.365 -9.656 1.00 97.38 93 ASP A C 1
ATOM 743 O O . ASP A 1 93 ? 0.600 -1.549 -9.657 1.00 97.38 93 ASP A O 1
ATOM 747 N N . LEU A 1 94 ? 0.997 0.351 -8.535 1.00 97.81 94 LEU A N 1
ATOM 748 C CA . LEU A 1 94 ? 0.768 -0.201 -7.200 1.00 97.81 94 LEU A CA 1
ATOM 749 C C . LEU A 1 94 ? -0.626 -0.818 -7.039 1.00 97.81 94 LEU A C 1
ATOM 751 O O . LEU A 1 94 ? -0.757 -1.841 -6.374 1.00 97.81 94 LEU A O 1
ATOM 755 N N . VAL A 1 95 ? -1.662 -0.232 -7.650 1.00 97.88 95 VAL A N 1
ATOM 756 C CA . VAL A 1 95 ? -3.037 -0.748 -7.552 1.00 97.88 95 VAL A CA 1
ATOM 757 C C . VAL A 1 95 ? -3.144 -2.066 -8.303 1.00 97.88 95 VAL A C 1
ATOM 759 O O . VAL A 1 95 ? -3.662 -3.040 -7.764 1.00 97.88 95 VAL A O 1
ATOM 762 N N . LYS A 1 96 ? -2.606 -2.119 -9.526 1.00 97.56 96 LYS A N 1
ATOM 763 C CA . LYS A 1 96 ? -2.615 -3.338 -10.341 1.00 97.56 96 LYS A CA 1
ATOM 764 C C . LYS A 1 96 ? -1.842 -4.476 -9.673 1.00 97.56 96 LYS A C 1
ATOM 766 O O . LYS A 1 96 ? -2.287 -5.619 -9.711 1.00 97.56 96 LYS A O 1
ATOM 771 N N . GLU A 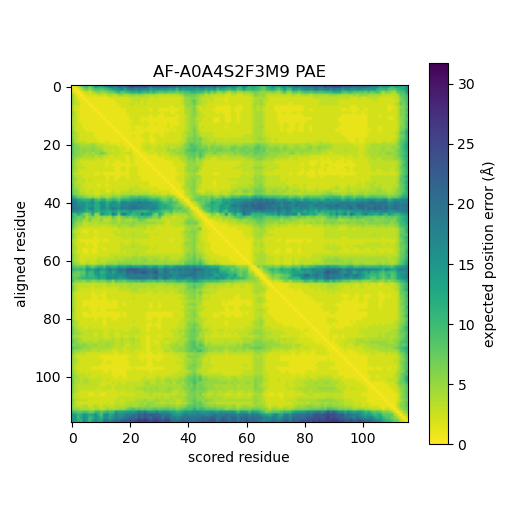1 97 ? -0.691 -4.169 -9.085 1.00 97.44 97 GLU A N 1
ATOM 772 C CA . GLU A 1 97 ? 0.154 -5.148 -8.395 1.00 97.44 97 GLU A CA 1
ATOM 773 C C . GLU A 1 97 ? -0.533 -5.660 -7.125 1.00 97.44 97 GLU A C 1
ATOM 775 O O . GLU A 1 97 ? -0.620 -6.867 -6.913 1.00 97.44 97 GLU A O 1
ATOM 780 N N . PHE A 1 98 ? -1.129 -4.766 -6.336 1.00 97.44 98 PHE A N 1
ATOM 781 C CA . PHE A 1 98 ? -1.936 -5.137 -5.177 1.00 97.44 98 PHE A CA 1
ATOM 782 C C . PHE A 1 98 ? -3.128 -6.034 -5.558 1.00 97.44 98 PHE A C 1
ATOM 784 O O . PHE A 1 98 ? -3.329 -7.091 -4.960 1.00 97.44 98 PHE A O 1
ATOM 791 N N . ASP A 1 99 ? -3.872 -5.671 -6.605 1.00 96.88 99 ASP A N 1
ATOM 792 C CA . ASP A 1 99 ? -5.021 -6.440 -7.100 1.00 96.88 99 ASP A CA 1
ATOM 793 C C . ASP A 1 99 ? -4.629 -7.782 -7.740 1.00 96.88 99 ASP A C 1
ATOM 795 O O . ASP A 1 99 ? -5.482 -8.654 -7.905 1.00 96.88 99 ASP A O 1
ATOM 799 N N . SER A 1 100 ? -3.352 -7.981 -8.083 1.00 96.38 100 SER A N 1
ATOM 800 C CA . SER A 1 100 ? -2.854 -9.275 -8.566 1.00 96.38 100 SER A CA 1
ATOM 801 C C . SER A 1 100 ? -2.742 -10.327 -7.456 1.00 96.38 100 SER A C 1
AT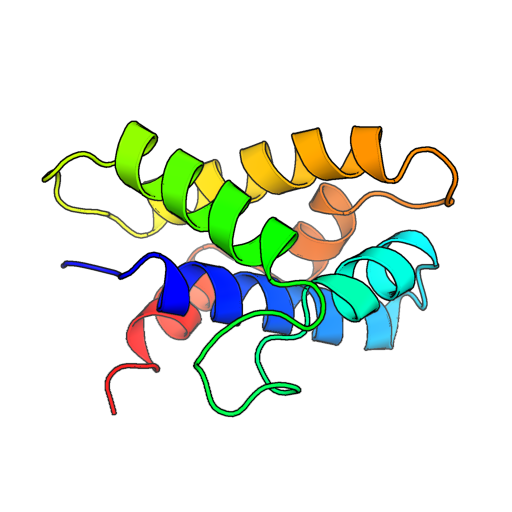OM 803 O O . SER A 1 100 ? -2.738 -11.523 -7.745 1.00 96.38 100 SER A O 1
ATOM 805 N N . VAL A 1 101 ? -2.682 -9.881 -6.197 1.00 95.88 101 VAL A N 1
ATOM 806 C CA . VAL A 1 101 ? -2.553 -10.733 -5.008 1.00 95.88 101 VAL A CA 1
ATOM 807 C C . VAL A 1 101 ? -3.850 -10.768 -4.206 1.00 95.88 101 VAL A C 1
ATOM 809 O O . VAL A 1 101 ? -4.241 -11.820 -3.703 1.00 95.88 101 VAL A O 1
ATOM 812 N N . VAL A 1 102 ? -4.525 -9.627 -4.062 1.00 95.06 102 VAL A N 1
ATOM 813 C CA . VAL A 1 102 ? -5.631 -9.481 -3.112 1.00 95.06 102 VAL A CA 1
ATOM 814 C C . VAL A 1 102 ? -6.983 -9.763 -3.758 1.00 95.06 102 VAL A C 1
ATOM 816 O O . VAL A 1 102 ? -7.452 -9.021 -4.621 1.00 95.06 102 VAL A O 1
ATOM 819 N N . THR A 1 103 ? -7.671 -10.785 -3.246 1.00 93.00 103 THR A N 1
ATOM 820 C CA . THR A 1 103 ? -9.123 -10.951 -3.414 1.00 93.00 103 THR A CA 1
ATOM 821 C C . THR A 1 103 ? -9.870 -10.415 -2.186 1.00 93.00 103 THR A C 1
ATOM 823 O O . THR A 1 103 ? -9.261 -10.253 -1.124 1.00 93.00 103 THR A O 1
ATOM 826 N N . PRO A 1 104 ? -11.186 -10.140 -2.275 1.00 90.94 104 PRO A N 1
ATOM 827 C CA . PRO A 1 104 ? -11.978 -9.738 -1.112 1.00 90.94 104 PRO A CA 1
ATOM 828 C C . PRO A 1 104 ? -11.884 -10.717 0.067 1.00 90.94 104 PRO A C 1
ATOM 830 O O . PRO A 1 104 ? -11.837 -10.283 1.213 1.00 90.94 104 PRO A O 1
ATOM 833 N N . GLU A 1 105 ? -11.824 -12.020 -0.203 1.00 90.94 105 GLU A N 1
ATOM 834 C CA . GLU A 1 105 ? -11.716 -13.071 0.814 1.00 90.94 105 GLU A CA 1
ATOM 835 C C . GLU A 1 105 ? -10.351 -13.029 1.506 1.00 90.94 105 GLU A C 1
ATOM 837 O O . GLU A 1 105 ? -10.288 -12.924 2.730 1.00 90.94 105 GLU A O 1
ATOM 842 N N . LEU A 1 106 ? -9.264 -13.002 0.722 1.00 92.19 106 LEU A N 1
ATOM 843 C CA . LEU A 1 106 ? -7.900 -12.884 1.249 1.00 92.19 106 LEU A CA 1
ATOM 844 C C . LEU A 1 106 ? -7.709 -11.587 2.037 1.00 92.19 106 LEU A C 1
ATOM 846 O O . LEU A 1 106 ? -7.000 -11.561 3.041 1.00 92.19 106 LEU A O 1
ATOM 850 N N . TRP A 1 107 ? -8.362 -10.507 1.607 1.00 93.75 107 TRP A N 1
ATOM 851 C CA . TRP A 1 107 ? -8.321 -9.242 2.321 1.00 93.75 107 TRP A CA 1
ATOM 852 C C . TRP A 1 107 ? -8.947 -9.340 3.709 1.00 93.75 107 TRP A C 1
ATOM 854 O O . TRP A 1 107 ? -8.353 -8.871 4.679 1.00 93.75 107 TRP A O 1
ATOM 864 N N . VAL A 1 108 ? -10.129 -9.958 3.810 1.00 91.50 108 VAL A N 1
ATOM 865 C CA . VAL A 1 108 ? -10.804 -10.186 5.094 1.00 91.50 108 VAL A CA 1
ATOM 866 C C . VAL A 1 108 ? -9.884 -10.987 6.010 1.00 91.50 108 VAL A C 1
ATOM 868 O O . VAL A 1 108 ? -9.630 -10.551 7.128 1.00 91.50 108 VAL A O 1
ATOM 871 N N . GLU A 1 109 ? -9.327 -12.095 5.516 1.00 89.88 109 GLU A N 1
ATOM 872 C CA . GLU A 1 109 ? -8.410 -12.947 6.278 1.00 89.88 109 GLU A CA 1
ATOM 873 C C . GLU A 1 109 ? -7.177 -12.179 6.775 1.00 89.88 109 GLU A C 1
ATOM 875 O O . GLU A 1 109 ? -6.821 -12.279 7.953 1.00 89.88 109 GLU A O 1
ATOM 880 N N . ALA A 1 110 ? -6.549 -11.375 5.913 1.00 88.69 110 ALA A N 1
ATOM 881 C CA . ALA A 1 110 ? -5.346 -10.614 6.245 1.00 88.69 110 ALA A CA 1
ATOM 882 C C . ALA A 1 110 ? -5.588 -9.604 7.378 1.00 88.69 110 ALA A C 1
ATOM 884 O O . ALA A 1 110 ? -4.790 -9.501 8.315 1.00 88.69 110 ALA A O 1
ATOM 885 N N . ILE A 1 111 ? -6.714 -8.885 7.335 1.00 87.19 111 ILE A N 1
ATOM 886 C CA . ILE A 1 111 ? -7.028 -7.865 8.343 1.00 87.19 111 ILE A CA 1
ATOM 887 C C . ILE A 1 111 ? -7.628 -8.443 9.633 1.00 87.19 111 ILE A C 1
ATOM 889 O O . ILE A 1 111 ? -7.664 -7.733 10.636 1.00 87.19 111 ILE A O 1
ATOM 893 N N . THR A 1 112 ? -8.073 -9.707 9.635 1.00 81.31 112 THR A N 1
ATOM 894 C CA . THR A 1 112 ? -8.565 -10.407 10.837 1.00 81.31 112 THR A CA 1
ATOM 895 C C . THR A 1 112 ? -7.504 -11.262 11.527 1.00 81.31 112 THR A C 1
ATOM 897 O O . THR A 1 112 ? -7.566 -11.450 12.737 1.00 81.31 112 THR A O 1
ATOM 900 N N . SER A 1 113 ? -6.511 -11.771 10.791 1.00 68.31 113 SER A N 1
ATOM 901 C CA . SER A 1 113 ? -5.478 -12.671 11.340 1.00 68.31 113 SER A CA 1
ATOM 902 C C . SER A 1 113 ? -4.435 -11.956 12.207 1.00 68.31 113 SER A C 1
ATOM 904 O O . SER A 1 113 ? -3.627 -12.599 12.868 1.00 68.31 113 SER A O 1
ATOM 906 N N . SER A 1 114 ? -4.457 -10.622 12.235 1.00 54.53 114 SER A N 1
ATOM 907 C CA . SER A 1 114 ? -3.530 -9.795 13.018 1.00 54.53 114 SER A CA 1
ATOM 908 C C . SER A 1 114 ? -3.965 -9.567 14.481 1.00 54.53 114 SER A C 1
ATOM 910 O O . SER A 1 114 ? -3.352 -8.743 15.157 1.00 54.53 114 SER A O 1
ATOM 912 N N . ASP A 1 115 ? -5.018 -10.249 14.956 1.00 46.12 115 ASP A N 1
ATOM 913 C CA . ASP A 1 115 ? -5.555 -10.177 16.335 1.00 46.12 115 ASP A CA 1
ATOM 914 C C . ASP A 1 115 ? -5.249 -11.433 17.192 1.00 46.12 115 ASP A C 1
ATOM 916 O O . ASP A 1 115 ? -5.812 -11.591 18.276 1.00 46.12 115 ASP A O 1
ATOM 920 N N . SER A 1 116 ? -4.379 -12.342 16.721 1.00 37.53 116 SER A N 1
ATOM 921 C CA . SER A 1 116 ? -3.992 -13.580 17.437 1.00 37.53 116 SER A CA 1
ATOM 922 C C . SER A 1 116 ? -2.693 -13.454 18.230 1.00 37.53 116 SER A C 1
ATOM 924 O O . SER A 1 116 ? -1.723 -12.877 17.689 1.00 37.53 116 SER A O 1
#

Foldseek 3Di:
DAFALLLLLVLLLVLLVVLCVPPVFPLSVVCSQQSPQPPDPPSAGPNNVLSVVSRVQVCVQQVPHDDDLVNSLVSSLVVQQVSCVVSVVGDDGSNVSSVVRDDSVVSVCSRVVVPD

Mean predicted aligned error: 4.74 Å

Secondary structure (DSSP, 8-state):
----HHHHHHHHHHHHHHHHHHH--HHHHHHHHHH-TTSBTTTB-SSHHHHHHHHHHHHHHHTT----HHHHHHHHHHHHHHHHHHTTTSSS-HHHHHHHH--HHHHHHHHHGGG-

Solvent-accessible surface area (backbone atoms only — not comparable to full-atom values): 6446 Å² total; per-residue (Å²): 104,83,70,51,57,66,47,52,50,51,41,52,49,52,36,35,54,57,27,30,74,76,68,65,37,56,30,45,50,56,50,46,62,36,48,33,51,80,76,35,97,80,78,31,17,57,37,54,64,53,44,51,51,51,38,53,52,44,49,68,75,42,68,94,51,78,48,51,62,69,59,53,51,53,48,51,46,53,51,31,54,52,45,42,61,78,44,56,91,40,63,73,50,50,43,64,40,31,57,73,60,52,46,76,67,58,46,44,50,48,53,57,65,78,79,118

Nearest PDB structures (foldseek):
  3bjb-assembly1_A  TM=2.618E-01  e=9.024E+00  Rhodococcus jostii RHA1

Organism: NCBI:txid3032871

pLDDT: mean 88.03, std 12.42, range [37.53, 97.88]

Radius of gyration: 13.22 Å; Cα contacts (8 Å, |Δi|>4): 127; chains: 1; bounding box: 30×25×31 Å

Sequence (116 aa):
MHTSAHQVFVAMYQALDAAYDASKSKKVFAFCADANPYIWKGKTSADPAVFNTFSKQYESRFKNKETDPSNTLAFVRSYLAEQNSEYAWEEGDLVKEFDSVVTPELWVEAITSSDS